Protein AF-A0A7V7E9S1-F1 (afdb_monomer_lite)

Foldseek 3Di:
DVVVVVVLVVVLVVLVVVLVVLVVVLVVLLVVLVVLVQVCSVVLVVLSVVLSVVSVVVSVCSVVVVDDCDPVVVVSVVCSVCCCVPPPSVVSVVRSVVVVVD

pLDDT: mean 83.27, std 10.42, range [48.62, 95.94]

Radius of gyration: 16.89 Å; chains: 1; bounding box: 40×20×51 Å

Secondary structure (DSSP, 8-state):
-HHHHHHHHHHHHHHHHHHHHHHHHHHHHHHHHHHHT-TTHHHHHHHHHHHHHHHHHHHHHHHTTS--S-HHHHHHHHHHHHHIIIIIIHHHHHHHHHHHH-

Sequence (102 aa):
AMMQGRGRDALGTILDTLARYTIEHFAREERIWERGGLPSLEAHRKLHADLAGKVGQFIADFRAGRASLSMEMMTFLREWLVDHVFKCDKASVRAITEKRAA

Structure (mmCIF, N/CA/C/O backbone):
data_AF-A0A7V7E9S1-F1
#
_entry.id   AF-A0A7V7E9S1-F1
#
loop_
_atom_site.group_PDB
_atom_site.id
_atom_site.type_symbol
_atom_site.label_atom_id
_atom_site.label_alt_id
_atom_site.label_comp_id
_atom_site.label_asym_id
_atom_site.label_entity_id
_atom_site.label_seq_id
_atom_site.pdbx_PDB_ins_code
_atom_site.Cartn_x
_atom_site.Cartn_y
_atom_site.Cartn_z
_atom_site.occupancy
_atom_site.B_iso_or_equiv
_atom_site.auth_seq_id
_atom_site.auth_comp_id
_atom_site.auth_asym_id
_atom_site.auth_atom_id
_atom_site.pdbx_PDB_model_num
ATOM 1 N N . ALA A 1 1 ? -19.062 7.295 27.204 1.00 50.19 1 ALA A N 1
ATOM 2 C CA . ALA A 1 1 ? -19.666 6.266 26.329 1.00 50.19 1 ALA A CA 1
ATOM 3 C C . ALA A 1 1 ? -20.055 6.818 24.946 1.00 50.19 1 ALA A C 1
ATOM 5 O O . ALA A 1 1 ? -19.452 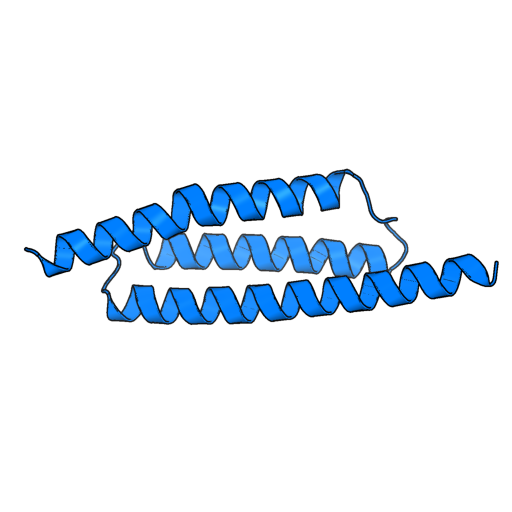6.394 23.974 1.00 50.19 1 ALA A O 1
ATOM 6 N N . MET A 1 2 ? -20.952 7.813 24.821 1.00 48.62 2 MET A N 1
ATOM 7 C CA . MET A 1 2 ? -21.407 8.339 23.508 1.00 48.62 2 MET A CA 1
ATOM 8 C C . MET A 1 2 ? -20.315 8.997 22.631 1.00 48.62 2 MET A C 1
ATOM 10 O O . MET A 1 2 ? -20.350 8.877 21.410 1.00 48.62 2 MET A O 1
ATOM 14 N N . MET A 1 3 ? -19.317 9.668 23.223 1.00 49.56 3 MET A N 1
ATOM 15 C CA . MET A 1 3 ? -18.242 10.330 22.457 1.00 49.56 3 MET A CA 1
ATOM 16 C C . MET A 1 3 ? -17.208 9.357 21.862 1.00 49.56 3 MET A C 1
ATOM 18 O O . MET A 1 3 ? -16.548 9.695 20.886 1.00 49.56 3 MET A O 1
ATOM 22 N N . GLN A 1 4 ? -17.079 8.147 22.419 1.00 56.59 4 GLN A N 1
ATOM 23 C CA . GLN A 1 4 ? -16.108 7.146 21.955 1.00 56.59 4 GLN A CA 1
ATOM 24 C C . GLN A 1 4 ? -16.574 6.415 20.685 1.00 56.59 4 GLN A C 1
ATOM 26 O O . GLN A 1 4 ? -15.738 6.047 19.865 1.00 56.59 4 GLN A O 1
ATOM 31 N N . GLY A 1 5 ? -17.890 6.257 20.481 1.00 61.31 5 GLY A N 1
ATOM 32 C CA . GLY A 1 5 ? -18.444 5.616 19.279 1.00 61.31 5 GLY A CA 1
ATOM 33 C C . GLY A 1 5 ? -18.152 6.405 18.000 1.00 61.31 5 GLY A C 1
ATOM 34 O O . GLY A 1 5 ? -17.596 5.861 17.054 1.00 61.31 5 GLY A O 1
ATOM 35 N N . ARG A 1 6 ? -18.382 7.727 18.024 1.00 69.94 6 ARG A N 1
ATOM 36 C CA . ARG A 1 6 ? -18.151 8.610 16.862 1.00 69.94 6 ARG A CA 1
ATOM 37 C C . ARG A 1 6 ? -16.696 8.622 16.388 1.00 69.94 6 ARG A C 1
ATOM 39 O O . ARG A 1 6 ? -16.442 8.684 15.190 1.00 69.94 6 ARG A O 1
ATOM 46 N N . GLY A 1 7 ? -15.743 8.562 17.322 1.00 73.81 7 GLY A N 1
ATOM 47 C CA . GLY A 1 7 ? -14.318 8.496 16.989 1.00 73.81 7 GLY A CA 1
ATOM 48 C C . GLY A 1 7 ? -13.939 7.178 16.311 1.00 73.81 7 GLY A C 1
ATOM 49 O O . GLY A 1 7 ? -13.172 7.177 15.352 1.00 73.81 7 GLY A O 1
ATOM 50 N N . ARG A 1 8 ? -14.518 6.060 16.764 1.00 78.25 8 ARG A N 1
ATOM 51 C CA . ARG A 1 8 ? -14.283 4.739 16.170 1.00 78.25 8 ARG A CA 1
ATOM 52 C C . ARG A 1 8 ? -14.870 4.631 14.760 1.00 78.25 8 ARG A C 1
ATOM 54 O O . ARG A 1 8 ? -14.193 4.111 13.877 1.00 78.25 8 ARG A O 1
ATOM 61 N N . ASP A 1 9 ? -16.066 5.170 14.542 1.00 81.69 9 ASP A N 1
ATOM 62 C CA . ASP A 1 9 ? -16.736 5.153 13.233 1.00 81.69 9 ASP A CA 1
ATOM 63 C C . ASP A 1 9 ? -15.985 6.002 12.193 1.00 81.69 9 ASP A C 1
ATOM 65 O O . ASP A 1 9 ? -15.756 5.568 11.059 1.00 81.69 9 ASP A O 1
ATOM 69 N N . ALA A 1 10 ? -15.524 7.193 12.596 1.00 84.19 10 ALA A N 1
ATOM 70 C CA . ALA A 1 10 ? -14.703 8.053 11.746 1.00 84.19 10 ALA A CA 1
ATOM 71 C C . ALA A 1 10 ? -13.379 7.374 11.360 1.00 84.19 10 ALA A C 1
ATOM 73 O O . ALA A 1 10 ? -12.989 7.387 10.192 1.00 84.19 10 ALA A O 1
ATOM 74 N N . LEU A 1 11 ? -12.713 6.724 12.320 1.00 80.88 11 LEU A N 1
ATOM 75 C CA . LEU A 1 11 ? -11.484 5.972 12.066 1.00 80.88 11 LEU A CA 1
ATOM 76 C C . LEU A 1 11 ? -11.712 4.781 11.130 1.00 80.88 11 LEU A C 1
ATOM 78 O O . LEU A 1 11 ? -10.916 4.579 10.216 1.00 80.88 11 LEU A O 1
ATOM 82 N N . GLY A 1 12 ? -12.805 4.033 11.302 1.00 83.75 12 GLY A N 1
ATOM 83 C CA . GLY A 1 12 ? -13.168 2.952 10.382 1.00 83.75 12 GLY A CA 1
ATOM 84 C C . GLY A 1 12 ? -13.323 3.449 8.943 1.00 83.75 12 GLY A C 1
ATOM 85 O O . GLY A 1 12 ? -12.754 2.869 8.024 1.00 83.75 12 GLY A O 1
ATOM 86 N N . THR A 1 13 ? -13.992 4.589 8.758 1.00 88.25 13 THR A N 1
ATOM 87 C CA . THR A 1 13 ? -14.177 5.211 7.435 1.00 88.25 13 THR A CA 1
ATOM 88 C C . THR A 1 13 ? -12.848 5.631 6.792 1.00 88.25 13 THR A C 1
ATOM 90 O O . THR A 1 13 ? -12.646 5.458 5.585 1.00 88.25 13 THR A O 1
ATOM 93 N N . ILE A 1 14 ? -11.919 6.173 7.587 1.00 87.00 14 ILE A N 1
ATOM 94 C CA . ILE A 1 14 ? -10.579 6.556 7.117 1.00 87.00 14 ILE A CA 1
ATOM 95 C C . ILE A 1 14 ? -9.794 5.319 6.675 1.00 87.00 14 ILE A C 1
ATOM 97 O O . ILE A 1 14 ? -9.194 5.328 5.602 1.00 87.00 14 ILE A O 1
ATOM 101 N N . LEU A 1 15 ? -9.826 4.250 7.473 1.00 85.50 15 LEU A N 1
ATOM 102 C CA . LEU A 1 15 ? -9.137 2.998 7.167 1.00 85.50 15 LEU A CA 1
ATOM 103 C C . LEU A 1 15 ? -9.676 2.333 5.894 1.00 85.50 15 LEU A C 1
ATOM 105 O O . LEU A 1 15 ? -8.892 1.872 5.067 1.00 85.50 15 LEU A O 1
ATOM 109 N N . ASP A 1 16 ? -10.992 2.349 5.688 1.00 87.25 16 ASP A N 1
ATOM 110 C CA . ASP A 1 16 ? -11.613 1.822 4.469 1.00 87.25 16 ASP A CA 1
ATOM 111 C C . ASP A 1 16 ? -11.202 2.624 3.232 1.00 87.25 16 ASP A C 1
ATOM 113 O O . ASP A 1 16 ? -10.895 2.066 2.175 1.00 87.25 16 ASP A O 1
ATOM 117 N N . THR A 1 17 ? -11.154 3.949 3.376 1.00 90.69 17 THR A N 1
ATOM 118 C CA . THR A 1 17 ? -10.704 4.843 2.306 1.00 90.69 17 THR A CA 1
ATOM 119 C C . THR A 1 17 ? -9.239 4.593 1.964 1.00 90.69 17 THR A C 1
ATOM 121 O O . THR A 1 17 ? -8.906 4.503 0.783 1.00 90.69 17 THR A O 1
ATOM 124 N N . LEU A 1 18 ? -8.387 4.435 2.980 1.00 87.12 18 LEU A N 1
ATOM 125 C CA . LEU A 1 18 ? -6.975 4.106 2.819 1.00 87.12 18 LEU A CA 1
ATOM 126 C C . LEU A 1 18 ? -6.798 2.776 2.079 1.00 87.12 18 LEU A C 1
ATOM 128 O O . LEU A 1 18 ? -6.096 2.738 1.076 1.00 87.12 18 LEU A O 1
ATOM 132 N N . ALA A 1 19 ? -7.471 1.709 2.520 1.00 87.81 19 ALA A N 1
ATOM 133 C CA . ALA A 1 19 ? -7.362 0.395 1.889 1.00 87.81 19 ALA A CA 1
ATOM 134 C C . ALA A 1 19 ? -7.787 0.420 0.417 1.00 87.81 19 ALA A C 1
ATOM 136 O O . ALA A 1 19 ? -7.064 -0.085 -0.443 1.00 87.81 19 ALA A O 1
ATOM 137 N N . ARG A 1 20 ? -8.928 1.053 0.113 1.00 91.50 20 ARG A N 1
ATOM 138 C CA . ARG A 1 20 ? -9.393 1.212 -1.269 1.00 91.50 20 ARG A CA 1
ATOM 139 C C . ARG A 1 20 ? -8.370 1.969 -2.114 1.00 91.50 20 ARG A C 1
ATOM 141 O O . ARG A 1 20 ? -8.011 1.501 -3.191 1.00 91.50 20 ARG A O 1
ATOM 148 N N . TYR A 1 21 ? -7.887 3.107 -1.618 1.00 90.69 21 TYR A N 1
ATOM 149 C CA . TYR A 1 21 ? -6.927 3.929 -2.350 1.00 90.69 21 TYR A CA 1
ATOM 150 C C . TYR A 1 21 ? -5.615 3.182 -2.617 1.00 90.69 21 TYR A C 1
ATOM 152 O O . TYR A 1 21 ? -5.112 3.224 -3.736 1.00 90.69 21 TYR A O 1
ATOM 160 N N . THR A 1 22 ? -5.093 2.450 -1.629 1.00 88.75 22 THR A N 1
ATOM 161 C CA . THR A 1 22 ? -3.877 1.640 -1.778 1.00 88.75 22 THR A CA 1
ATOM 162 C C . THR A 1 22 ? -4.034 0.573 -2.862 1.00 88.75 22 THR A C 1
ATOM 164 O O . THR A 1 22 ? -3.166 0.448 -3.722 1.00 88.75 22 THR A O 1
ATOM 167 N N . ILE A 1 23 ? -5.160 -0.148 -2.893 1.00 90.75 23 ILE A N 1
ATOM 168 C CA . ILE A 1 23 ? -5.426 -1.167 -3.925 1.00 90.75 23 ILE A CA 1
ATOM 169 C C . ILE A 1 23 ? -5.501 -0.5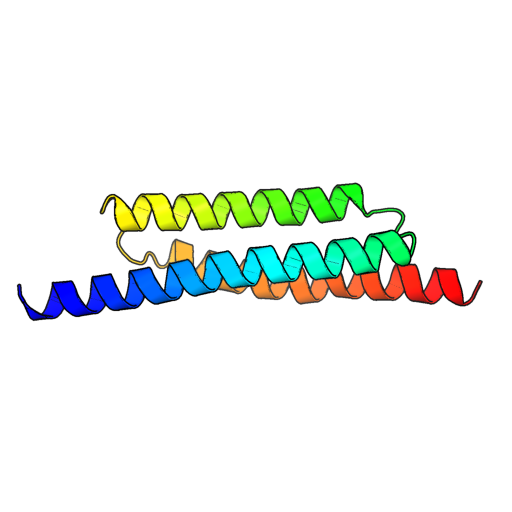31 -5.321 1.00 90.75 23 ILE A C 1
ATOM 171 O O . ILE A 1 23 ? -4.907 -1.033 -6.276 1.00 90.75 23 ILE A O 1
ATOM 175 N N . GLU A 1 24 ? -6.212 0.591 -5.454 1.00 93.75 24 GLU A N 1
ATOM 176 C CA . GLU A 1 24 ? -6.327 1.313 -6.726 1.00 93.75 24 GLU A CA 1
ATOM 177 C C . GLU A 1 24 ? -4.983 1.887 -7.200 1.00 93.75 24 GLU A C 1
ATOM 179 O O . GLU A 1 24 ? -4.709 1.929 -8.404 1.00 93.75 24 GLU A O 1
ATOM 184 N N . HIS A 1 25 ? -4.148 2.344 -6.268 1.00 92.50 25 HIS A N 1
ATOM 185 C CA . HIS A 1 25 ? -2.800 2.831 -6.532 1.00 92.50 25 HIS A CA 1
ATOM 186 C C . HIS A 1 25 ? -1.899 1.707 -7.059 1.00 92.50 25 HIS A C 1
ATOM 188 O O . HIS A 1 25 ? -1.40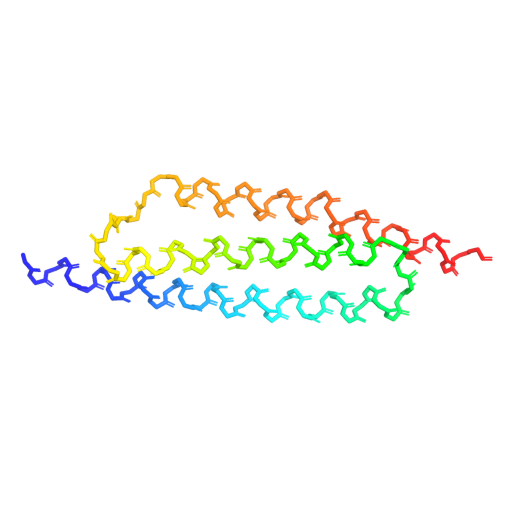3 1.828 -8.179 1.00 92.50 25 HIS A O 1
ATOM 194 N N . PHE A 1 26 ? -1.806 0.580 -6.348 1.00 93.50 26 PHE A N 1
ATOM 195 C CA . PHE A 1 26 ? -1.026 -0.588 -6.772 1.00 93.50 26 PHE A CA 1
ATOM 196 C C . PHE A 1 26 ? -1.430 -1.097 -8.154 1.00 93.50 26 PHE A C 1
ATOM 198 O O . PHE A 1 26 ? -0.589 -1.267 -9.035 1.00 93.50 26 PHE A O 1
ATOM 205 N N . ALA A 1 27 ? -2.735 -1.245 -8.398 1.00 94.69 27 ALA A N 1
ATOM 206 C CA . ALA A 1 27 ? -3.236 -1.698 -9.692 1.00 94.69 27 ALA A CA 1
ATOM 207 C C . ALA A 1 27 ? -2.868 -0.737 -10.838 1.00 94.69 27 ALA A C 1
ATOM 209 O O . ALA A 1 27 ? -2.702 -1.151 -11.987 1.00 94.69 27 ALA A O 1
ATOM 210 N N . ARG A 1 28 ? -2.764 0.567 -10.562 1.00 94.75 28 ARG A N 1
ATOM 211 C CA . ARG A 1 28 ? -2.333 1.560 -11.552 1.00 94.75 28 ARG A CA 1
ATOM 212 C C . ARG A 1 28 ? -0.854 1.404 -11.872 1.00 94.75 28 ARG A C 1
ATOM 214 O O . ARG A 1 28 ? -0.502 1.413 -13.051 1.00 94.75 28 ARG A O 1
ATOM 221 N N . GLU A 1 29 ? -0.022 1.269 -10.850 1.00 93.62 29 GLU A N 1
ATOM 222 C CA . GLU A 1 29 ? 1.423 1.132 -11.000 1.00 93.62 29 GLU A CA 1
ATOM 223 C C . GLU A 1 29 ? 1.806 -0.168 -11.688 1.00 93.62 29 GLU A C 1
ATOM 225 O O . GLU A 1 29 ? 2.535 -0.133 -12.672 1.00 93.62 29 GLU A O 1
ATOM 230 N N . GLU A 1 30 ? 1.215 -1.294 -11.297 1.00 94.50 30 GLU A N 1
ATOM 231 C CA . GLU A 1 30 ? 1.457 -2.583 -11.947 1.00 94.50 30 GLU A CA 1
ATOM 232 C C . GLU A 1 30 ? 1.151 -2.542 -13.444 1.00 94.50 30 GLU A C 1
ATOM 234 O O . GLU A 1 30 ? 1.926 -3.060 -14.244 1.00 94.50 30 GLU A O 1
ATOM 239 N N . ARG A 1 31 ? 0.075 -1.857 -13.855 1.00 95.94 31 ARG A N 1
ATOM 240 C CA . ARG A 1 31 ? -0.226 -1.640 -15.280 1.00 95.94 31 ARG A CA 1
ATOM 241 C C . ARG A 1 31 ? 0.825 -0.769 -15.972 1.00 95.94 31 ARG A C 1
ATOM 243 O O . ARG A 1 31 ? 1.069 -0.940 -17.165 1.00 95.94 31 ARG A O 1
ATOM 250 N N . ILE A 1 32 ? 1.402 0.211 -15.274 1.00 93.69 32 ILE A N 1
ATOM 251 C CA . ILE A 1 32 ? 2.492 1.046 -15.805 1.00 93.69 32 ILE A CA 1
ATOM 252 C C . ILE A 1 32 ? 3.763 0.201 -15.953 1.00 93.69 32 ILE A C 1
ATOM 254 O O . ILE A 1 32 ? 4.386 0.234 -17.014 1.00 93.69 32 ILE A O 1
ATOM 258 N N . TRP A 1 33 ? 4.109 -0.585 -14.935 1.00 93.19 33 TRP A N 1
ATOM 259 C CA . TRP A 1 33 ? 5.273 -1.468 -14.896 1.00 93.19 33 TRP A CA 1
ATOM 260 C C . TRP A 1 33 ? 5.206 -2.578 -15.943 1.00 93.19 33 TRP A C 1
ATOM 262 O O . TRP A 1 33 ? 6.190 -2.823 -16.639 1.00 93.19 33 TRP A O 1
ATOM 272 N N . GLU A 1 34 ? 4.036 -3.184 -16.124 1.00 94.31 34 GLU A N 1
ATOM 273 C CA . GLU A 1 34 ? 3.774 -4.194 -17.149 1.00 94.31 34 GLU A CA 1
ATOM 274 C C . GLU A 1 34 ? 3.954 -3.627 -18.558 1.00 94.31 34 GLU A C 1
ATOM 276 O O . GLU A 1 34 ? 4.737 -4.161 -19.342 1.00 94.31 34 GLU A O 1
ATOM 281 N N . ARG A 1 35 ? 3.335 -2.476 -18.862 1.00 93.25 35 ARG A N 1
ATOM 282 C CA . ARG A 1 35 ? 3.535 -1.791 -20.153 1.00 93.25 35 ARG A CA 1
ATOM 283 C C . ARG A 1 35 ? 4.969 -1.303 -20.359 1.00 93.25 35 ARG A C 1
ATOM 285 O O . ARG A 1 35 ? 5.415 -1.167 -21.494 1.00 93.25 35 ARG A O 1
ATOM 292 N N . GLY A 1 36 ? 5.676 -0.987 -19.278 1.00 91.00 36 GLY A N 1
ATOM 293 C CA . GLY A 1 36 ? 7.092 -0.629 -19.297 1.00 91.00 36 GLY A CA 1
ATOM 294 C C . GLY A 1 36 ? 8.030 -1.829 -19.450 1.00 91.00 36 GLY A C 1
ATOM 295 O O . GLY A 1 36 ? 9.217 -1.645 -19.712 1.00 91.00 36 GLY A O 1
ATOM 296 N N . GLY A 1 37 ? 7.516 -3.052 -19.299 1.00 91.12 37 GLY A N 1
ATOM 297 C CA . GLY A 1 37 ? 8.305 -4.275 -19.326 1.00 91.12 37 GLY A CA 1
ATOM 298 C C . GLY A 1 37 ? 9.332 -4.339 -18.195 1.00 91.12 37 GLY A C 1
ATOM 299 O O . GLY A 1 37 ? 10.484 -4.695 -18.463 1.00 91.12 37 GLY A O 1
ATOM 300 N N . LEU A 1 38 ? 8.935 -3.959 -16.975 1.00 91.00 38 LEU A N 1
ATOM 301 C CA . LEU A 1 38 ? 9.763 -4.057 -15.772 1.00 91.00 38 LEU A CA 1
ATOM 302 C C . LEU A 1 38 ? 10.197 -5.518 -15.539 1.00 91.00 38 LEU A C 1
ATOM 304 O O . LEU A 1 38 ? 9.334 -6.366 -15.316 1.00 91.00 38 LEU A O 1
ATOM 308 N N . PRO A 1 39 ? 11.505 -5.836 -15.525 1.00 89.31 39 PRO A N 1
ATOM 309 C CA . PRO A 1 39 ? 11.965 -7.212 -15.308 1.00 89.31 39 PRO A CA 1
ATOM 310 C C . PRO A 1 39 ? 11.568 -7.792 -13.943 1.00 89.31 39 PRO A C 1
ATOM 312 O O . PRO A 1 39 ? 11.326 -8.987 -13.819 1.00 89.31 39 PRO A O 1
ATOM 315 N N . SER A 1 40 ? 11.472 -6.943 -12.917 1.00 90.31 40 SER A N 1
ATOM 316 C CA . SER A 1 40 ? 11.127 -7.312 -11.540 1.00 90.31 40 SER A CA 1
ATOM 317 C C . SER A 1 40 ? 9.629 -7.197 -11.217 1.00 90.31 40 SER A C 1
ATOM 319 O O . SER A 1 40 ? 9.268 -7.124 -10.043 1.00 90.31 40 SER A O 1
ATOM 321 N N . LEU A 1 41 ? 8.747 -7.184 -12.227 1.00 91.81 41 LEU A N 1
ATOM 322 C CA . LEU A 1 41 ? 7.304 -6.971 -12.046 1.00 91.81 41 LEU A CA 1
ATOM 323 C C . LEU A 1 41 ? 6.661 -7.935 -11.041 1.00 91.81 41 LEU A C 1
ATOM 325 O O . LEU A 1 41 ? 5.909 -7.493 -10.180 1.00 91.81 41 LEU A O 1
ATOM 329 N N . GLU A 1 42 ? 6.971 -9.230 -11.109 1.00 93.75 42 GLU A N 1
ATOM 330 C CA . GLU A 1 42 ? 6.394 -10.217 -10.183 1.00 93.75 42 GLU A CA 1
ATOM 331 C C . GLU A 1 42 ? 6.843 -9.999 -8.734 1.00 93.75 42 GLU A C 1
ATOM 333 O O . GLU A 1 42 ? 6.038 -10.086 -7.807 1.00 93.75 42 GLU A O 1
ATOM 338 N N . ALA A 1 43 ? 8.108 -9.626 -8.522 1.00 90.69 43 ALA A N 1
ATOM 339 C CA . ALA A 1 43 ? 8.584 -9.261 -7.191 1.00 90.69 43 ALA A CA 1
ATOM 340 C C . ALA A 1 43 ? 7.860 -8.009 -6.665 1.00 90.69 43 ALA A C 1
ATOM 342 O O . ALA A 1 43 ? 7.505 -7.948 -5.490 1.00 90.69 43 ALA A O 1
ATOM 343 N N . HIS A 1 44 ? 7.591 -7.039 -7.543 1.00 91.12 44 HIS A N 1
ATOM 344 C CA . HIS A 1 44 ? 6.855 -5.823 -7.207 1.00 91.12 44 HIS A CA 1
ATOM 345 C C . HIS A 1 44 ? 5.384 -6.121 -6.850 1.00 91.12 44 HIS A C 1
ATOM 347 O O . HIS A 1 44 ? 4.907 -5.692 -5.801 1.00 91.12 44 HIS A O 1
ATOM 353 N N . ARG A 1 45 ? 4.689 -6.944 -7.651 1.00 93.69 45 ARG A N 1
ATOM 354 C CA . ARG A 1 45 ? 3.323 -7.431 -7.366 1.00 93.69 45 ARG A CA 1
ATOM 355 C C . ARG A 1 45 ? 3.240 -8.161 -6.030 1.00 93.69 45 ARG A C 1
ATOM 357 O O . ARG A 1 45 ? 2.294 -7.965 -5.270 1.00 93.69 45 ARG A O 1
ATOM 364 N N . LYS A 1 46 ? 4.245 -8.981 -5.711 1.00 93.00 46 LYS A N 1
ATOM 365 C CA . LYS A 1 46 ? 4.309 -9.663 -4.417 1.00 93.00 46 LYS A CA 1
ATOM 366 C C . LYS A 1 46 ? 4.408 -8.673 -3.254 1.00 93.00 46 LYS A C 1
ATOM 368 O O . LYS A 1 46 ? 3.692 -8.843 -2.270 1.00 93.00 46 LYS A O 1
ATOM 373 N N . LEU A 1 47 ? 5.244 -7.640 -3.372 1.00 89.81 47 LEU A N 1
ATOM 374 C CA . LEU A 1 47 ? 5.335 -6.589 -2.356 1.00 89.81 47 LEU A CA 1
ATOM 375 C C . LEU A 1 47 ? 3.974 -5.906 -2.158 1.00 89.81 47 LEU A C 1
ATOM 377 O O . LEU A 1 47 ? 3.506 -5.820 -1.027 1.00 89.81 47 LEU A O 1
ATOM 381 N N . HIS A 1 48 ? 3.292 -5.510 -3.236 1.00 92.88 48 HIS A N 1
ATOM 382 C CA . HIS A 1 48 ? 1.937 -4.953 -3.151 1.00 92.88 48 HIS A CA 1
ATOM 383 C C . HIS A 1 48 ? 0.948 -5.881 -2.443 1.00 92.88 48 HIS A C 1
ATOM 385 O O . HIS A 1 48 ? 0.219 -5.444 -1.550 1.00 92.88 48 HIS A O 1
ATOM 391 N N . ALA A 1 49 ? 0.931 -7.164 -2.809 1.00 92.12 49 ALA A N 1
ATOM 392 C CA . ALA A 1 49 ? 0.028 -8.145 -2.219 1.00 92.12 49 ALA A CA 1
ATOM 393 C C . ALA A 1 49 ? 0.277 -8.331 -0.713 1.00 92.12 49 ALA A C 1
ATOM 395 O O . ALA A 1 49 ? -0.674 -8.328 0.072 1.00 92.12 49 ALA A O 1
ATOM 396 N N . ASP A 1 50 ? 1.544 -8.430 -0.299 1.00 90.19 50 ASP A N 1
ATOM 397 C CA . ASP A 1 50 ? 1.927 -8.586 1.109 1.00 90.19 50 ASP A CA 1
ATOM 398 C C . ASP A 1 50 ? 1.484 -7.359 1.937 1.00 90.19 50 ASP A C 1
ATOM 400 O O . ASP A 1 50 ? 0.968 -7.484 3.054 1.00 90.19 50 ASP A O 1
ATOM 404 N N . LEU A 1 51 ? 1.606 -6.163 1.359 1.00 87.75 51 LEU A N 1
ATOM 405 C CA . LEU A 1 51 ? 1.239 -4.896 1.993 1.00 87.75 51 LEU A CA 1
ATOM 406 C C . LEU A 1 51 ? -0.278 -4.720 2.093 1.00 87.75 51 LEU A C 1
ATOM 408 O O . LEU A 1 51 ? -0.791 -4.400 3.168 1.00 87.75 51 LEU A O 1
ATOM 412 N N . ALA A 1 52 ? -1.010 -5.010 1.016 1.00 89.44 52 ALA A N 1
ATOM 413 C CA . ALA A 1 52 ? -2.470 -5.012 1.016 1.00 89.44 52 ALA A CA 1
ATOM 414 C C . ALA A 1 52 ? -3.034 -6.022 2.030 1.00 89.44 52 ALA A C 1
ATOM 416 O O . ALA A 1 52 ? -3.964 -5.700 2.774 1.00 89.44 52 ALA A O 1
ATOM 417 N N . GLY A 1 53 ? -2.433 -7.214 2.119 1.00 90.31 53 GLY A N 1
ATOM 418 C CA . GLY A 1 53 ? -2.799 -8.232 3.102 1.00 90.31 53 GLY A CA 1
ATOM 419 C C . GLY A 1 53 ? -2.609 -7.752 4.541 1.00 90.31 53 GLY A C 1
ATOM 420 O O . GLY A 1 53 ? -3.516 -7.884 5.366 1.00 90.31 53 GLY A O 1
ATOM 421 N N . LYS A 1 54 ? -1.467 -7.122 4.845 1.00 87.88 54 LYS A N 1
ATOM 422 C CA . LYS A 1 54 ? -1.187 -6.592 6.188 1.00 87.88 54 LYS A CA 1
ATOM 423 C C . LYS A 1 54 ? -2.136 -5.450 6.573 1.00 87.88 54 LYS A C 1
ATOM 425 O O . LYS A 1 54 ? -2.633 -5.439 7.699 1.00 87.88 54 LYS A O 1
ATOM 430 N N . VAL A 1 55 ? -2.447 -4.534 5.649 1.00 85.50 55 VAL A N 1
ATOM 431 C CA . VAL A 1 55 ? -3.464 -3.485 5.865 1.00 85.50 55 VAL A CA 1
ATOM 432 C C . VAL A 1 55 ? -4.839 -4.107 6.124 1.00 85.50 55 VAL A C 1
ATOM 434 O O . VAL A 1 55 ? -5.512 -3.725 7.081 1.00 85.50 55 VAL A O 1
ATOM 437 N N . GLY A 1 56 ? -5.236 -5.107 5.333 1.00 88.12 56 GLY A N 1
ATOM 438 C CA . GLY A 1 56 ? -6.491 -5.834 5.529 1.00 88.12 56 GLY A CA 1
ATOM 439 C C . GLY A 1 56 ? -6.596 -6.473 6.916 1.00 88.12 56 GLY A C 1
ATOM 440 O O . GLY A 1 56 ? -7.635 -6.356 7.570 1.00 88.12 56 GLY A O 1
ATOM 441 N N . GLN A 1 57 ? -5.505 -7.070 7.404 1.00 88.50 57 GLN A N 1
ATOM 442 C CA . GLN A 1 57 ? -5.445 -7.654 8.744 1.00 88.50 57 GLN A CA 1
ATOM 443 C C . GLN A 1 57 ? -5.652 -6.600 9.842 1.00 88.50 57 GLN A C 1
ATOM 445 O O . GLN A 1 57 ? -6.484 -6.797 10.729 1.00 88.50 57 GLN A O 1
ATOM 450 N N . PHE A 1 58 ? -4.972 -5.452 9.758 1.00 85.75 58 PHE A N 1
ATOM 451 C CA . PHE A 1 58 ? -5.148 -4.369 10.731 1.00 85.75 58 PHE A CA 1
ATOM 452 C C . PHE A 1 58 ? -6.589 -3.849 10.785 1.00 85.75 58 PHE A C 1
ATOM 454 O O . PHE A 1 58 ? -7.134 -3.627 11.868 1.00 85.75 58 PHE A O 1
ATOM 461 N N . ILE A 1 59 ? -7.235 -3.704 9.626 1.00 84.31 59 ILE A N 1
ATOM 462 C CA . ILE A 1 59 ? -8.635 -3.274 9.540 1.00 84.31 59 ILE A CA 1
ATOM 463 C C . ILE A 1 59 ? -9.564 -4.321 10.157 1.00 84.31 59 ILE A C 1
ATOM 465 O O . ILE A 1 59 ? -10.480 -3.969 10.906 1.00 84.31 59 ILE A O 1
ATOM 469 N N . ALA A 1 60 ? -9.325 -5.605 9.882 1.00 87.44 60 ALA A N 1
ATOM 470 C CA . ALA A 1 60 ? -10.101 -6.694 10.463 1.00 87.44 60 ALA A CA 1
ATOM 471 C C . ALA A 1 60 ? -9.988 -6.718 11.998 1.00 87.44 60 ALA A C 1
ATOM 473 O O . ALA A 1 60 ? -11.002 -6.851 12.686 1.00 87.44 60 ALA A O 1
ATOM 474 N N . ASP A 1 61 ? -8.785 -6.527 12.542 1.00 85.62 61 ASP A N 1
ATOM 475 C CA . ASP A 1 61 ? -8.546 -6.502 13.988 1.00 85.62 61 ASP A CA 1
ATOM 476 C C . ASP A 1 61 ? -9.154 -5.270 14.671 1.00 85.62 61 ASP A C 1
ATOM 478 O O . ASP A 1 61 ? -9.771 -5.397 15.737 1.00 85.62 61 ASP A O 1
ATOM 482 N N . PHE A 1 62 ? -9.078 -4.101 14.030 1.00 84.38 62 PHE A N 1
ATOM 483 C CA . PHE A 1 62 ? -9.740 -2.879 14.492 1.00 84.38 62 PHE A CA 1
ATOM 484 C C . PHE A 1 62 ? -11.270 -3.041 14.552 1.00 84.38 62 PHE A C 1
ATOM 486 O O . PHE A 1 62 ? -11.920 -2.710 15.554 1.00 84.38 62 PHE A O 1
ATOM 493 N N . ARG A 1 63 ? -11.868 -3.603 13.493 1.00 83.12 63 ARG A N 1
ATOM 494 C CA . ARG A 1 63 ? -13.317 -3.855 13.414 1.00 83.12 63 ARG A CA 1
ATOM 495 C C . ARG A 1 63 ? -13.772 -4.882 14.446 1.00 83.12 63 ARG A C 1
ATOM 497 O O . ARG A 1 63 ? -14.789 -4.673 15.101 1.00 83.12 63 ARG A O 1
ATOM 504 N N . ALA A 1 64 ? -12.980 -5.928 14.668 1.00 86.12 64 ALA A N 1
ATOM 505 C CA . ALA A 1 64 ? -13.247 -6.927 15.697 1.00 86.12 64 ALA A CA 1
ATOM 506 C C . ALA A 1 64 ? -13.077 -6.398 17.134 1.00 86.12 64 ALA A C 1
ATOM 508 O O . ALA A 1 64 ? -13.390 -7.109 18.085 1.00 86.12 64 ALA A O 1
ATOM 509 N N . GLY A 1 65 ? -12.567 -5.173 17.316 1.00 79.25 65 GLY A N 1
ATOM 510 C CA . GLY A 1 65 ? -12.264 -4.616 18.637 1.00 79.25 65 GLY A CA 1
ATOM 511 C C . GLY A 1 65 ? -11.100 -5.315 19.335 1.00 79.25 65 GLY A C 1
ATOM 512 O O . GLY A 1 65 ? -10.898 -5.105 20.527 1.00 79.25 65 GLY A O 1
ATOM 513 N N . ARG A 1 66 ? -10.340 -6.135 18.595 1.00 68.62 66 ARG A N 1
ATOM 514 C CA . ARG A 1 66 ? -9.147 -6.838 19.083 1.00 68.62 66 ARG A CA 1
ATOM 515 C C . ARG A 1 66 ? -7.949 -5.904 19.223 1.00 68.62 66 ARG A C 1
ATOM 517 O O . ARG A 1 66 ? -7.034 -6.206 19.978 1.00 68.62 66 ARG A O 1
ATOM 524 N N . ALA A 1 67 ? -7.975 -4.772 18.525 1.00 61.66 67 ALA A N 1
ATOM 525 C CA . ALA A 1 67 ? -6.970 -3.729 18.624 1.00 61.66 67 ALA A CA 1
ATOM 526 C C . ALA A 1 67 ? -7.638 -2.347 18.662 1.00 61.66 67 ALA A C 1
ATOM 528 O O . ALA A 1 67 ? -8.542 -2.053 17.875 1.00 61.66 67 ALA A O 1
ATOM 529 N N . SER A 1 68 ? -7.178 -1.478 19.566 1.00 67.25 68 SER A N 1
ATOM 530 C CA . SER A 1 68 ? -7.309 -0.031 19.373 1.00 67.25 68 SER A CA 1
ATOM 531 C C . SER A 1 68 ? -6.425 0.399 18.194 1.00 67.25 68 SER A C 1
ATOM 533 O O . SER A 1 68 ? -5.681 -0.416 17.648 1.00 67.25 68 SER A O 1
ATOM 535 N N . LEU A 1 69 ? -6.497 1.667 17.774 1.00 66.19 69 LEU A N 1
ATOM 536 C CA . LEU A 1 69 ? -5.519 2.215 16.831 1.00 66.19 69 LEU A CA 1
ATOM 537 C C . LEU A 1 69 ? -4.125 2.101 17.478 1.00 66.19 69 LEU A C 1
ATOM 539 O O . LEU A 1 69 ? -3.748 2.937 18.299 1.00 66.19 69 LEU A O 1
ATOM 543 N N . SER A 1 70 ? -3.410 1.009 17.210 1.00 70.56 70 SER A N 1
ATOM 544 C CA . SER A 1 70 ? -2.159 0.715 17.895 1.00 70.56 70 SER A CA 1
ATOM 545 C C . SER A 1 70 ? -1.054 1.583 17.307 1.00 70.56 70 SER A C 1
ATOM 547 O O . SER A 1 70 ? -1.047 1.894 16.112 1.00 70.56 70 SER A O 1
ATOM 549 N N . MET A 1 71 ? -0.093 1.974 18.147 1.00 75.62 71 MET A N 1
ATOM 550 C CA . MET A 1 71 ? 1.115 2.649 17.669 1.00 75.62 71 MET A CA 1
ATOM 551 C C . MET A 1 71 ? 1.807 1.808 16.584 1.00 75.62 71 MET A C 1
ATOM 553 O O . MET A 1 71 ? 2.308 2.358 15.615 1.00 75.62 71 MET A O 1
ATOM 557 N N . GLU A 1 72 ? 1.740 0.478 16.696 1.00 77.56 72 GLU A N 1
ATOM 558 C CA . GLU A 1 72 ? 2.232 -0.467 15.690 1.00 77.56 72 GLU A CA 1
ATOM 559 C C . GLU A 1 72 ? 1.588 -0.258 14.313 1.00 77.56 72 GLU A C 1
ATOM 561 O O . GLU A 1 72 ? 2.307 -0.167 13.324 1.00 77.56 72 GLU A O 1
ATOM 566 N N . MET A 1 73 ? 0.258 -0.122 14.229 1.00 80.81 73 MET A N 1
ATOM 567 C CA . MET A 1 73 ? -0.409 0.123 12.947 1.00 80.81 73 MET A CA 1
ATOM 568 C C . MET A 1 73 ? 0.027 1.465 12.342 1.00 80.81 73 MET A C 1
ATOM 570 O O . MET A 1 73 ? 0.295 1.545 11.146 1.00 80.81 73 MET A O 1
ATOM 574 N N . MET A 1 74 ? 0.131 2.519 13.158 1.00 81.00 74 MET A N 1
ATOM 575 C CA . MET A 1 74 ? 0.573 3.840 12.692 1.00 81.00 74 MET A CA 1
ATOM 576 C C . MET A 1 74 ? 2.030 3.835 12.219 1.00 81.00 74 MET A C 1
ATOM 578 O O . MET A 1 74 ? 2.348 4.457 11.203 1.00 81.00 74 MET A O 1
ATOM 582 N N . THR A 1 75 ? 2.906 3.135 12.939 1.00 86.31 75 THR A N 1
ATOM 583 C CA . THR A 1 75 ? 4.304 2.933 12.554 1.00 86.31 75 THR A CA 1
ATOM 584 C C . THR A 1 75 ? 4.387 2.148 11.254 1.00 86.31 75 THR A C 1
ATOM 586 O O . THR A 1 75 ? 5.014 2.628 10.315 1.00 86.31 75 THR A O 1
ATOM 589 N N . PHE A 1 76 ? 3.663 1.031 11.144 1.00 85.69 76 PHE A N 1
ATOM 590 C CA . PHE A 1 76 ? 3.624 0.228 9.927 1.00 85.69 76 PHE A CA 1
ATOM 591 C C . PHE A 1 76 ? 3.168 1.046 8.721 1.00 85.69 76 PHE A C 1
ATOM 593 O O . PHE A 1 76 ? 3.855 1.053 7.711 1.00 85.69 76 PHE A O 1
ATOM 600 N N . LEU A 1 77 ? 2.041 1.762 8.811 1.00 82.69 77 LEU A N 1
ATOM 601 C CA . LEU A 1 77 ? 1.522 2.546 7.685 1.00 82.69 77 LEU A CA 1
ATOM 602 C C . LEU A 1 77 ? 2.510 3.630 7.235 1.00 82.69 77 LEU A C 1
ATOM 604 O O . LEU A 1 77 ? 2.640 3.887 6.039 1.00 82.69 77 LEU A O 1
ATOM 608 N N . ARG A 1 78 ? 3.216 4.253 8.186 1.00 83.88 78 ARG A N 1
ATOM 609 C CA . ARG A 1 78 ? 4.243 5.259 7.901 1.00 83.88 78 ARG A CA 1
ATOM 610 C C . ARG A 1 78 ? 5.462 4.643 7.226 1.00 83.88 78 ARG A C 1
ATOM 612 O O . ARG A 1 78 ? 5.876 5.133 6.179 1.00 83.88 78 ARG A O 1
ATOM 619 N N . GLU A 1 79 ? 6.048 3.624 7.845 1.00 85.38 79 GLU A N 1
ATOM 620 C CA . GLU A 1 79 ? 7.244 2.945 7.340 1.00 85.38 79 GLU A CA 1
ATOM 621 C C . GLU A 1 79 ? 6.970 2.343 5.973 1.00 85.38 79 GLU A C 1
ATOM 623 O O . GLU A 1 79 ? 7.743 2.556 5.045 1.00 85.38 79 GLU A O 1
ATOM 628 N N . TRP A 1 80 ? 5.815 1.694 5.827 1.00 84.19 80 TRP A N 1
ATOM 629 C CA . TRP A 1 80 ? 5.357 1.143 4.569 1.00 84.19 80 TRP A CA 1
ATOM 630 C C . TRP A 1 80 ? 5.311 2.202 3.467 1.00 84.19 80 TRP A C 1
ATOM 632 O O . TRP A 1 80 ? 5.934 2.010 2.427 1.00 84.19 80 TRP A O 1
ATOM 642 N N . LEU A 1 81 ? 4.608 3.317 3.685 1.00 78.62 81 LEU A N 1
ATOM 643 C CA . LEU A 1 81 ? 4.455 4.346 2.658 1.00 78.62 81 LEU A CA 1
ATOM 644 C C . LEU A 1 81 ? 5.810 4.935 2.244 1.00 78.62 81 LEU A C 1
ATOM 646 O O . LEU A 1 81 ? 6.057 5.154 1.062 1.00 78.62 81 LEU A O 1
ATOM 650 N N . VAL A 1 82 ? 6.693 5.183 3.214 1.00 80.62 82 VAL A N 1
ATOM 651 C CA . VAL A 1 82 ? 8.026 5.731 2.942 1.00 80.62 82 VAL A CA 1
ATOM 652 C C . VAL A 1 82 ? 8.878 4.718 2.183 1.00 80.62 82 VAL A C 1
ATOM 654 O O . VAL A 1 82 ? 9.448 5.058 1.149 1.00 80.62 82 VAL A O 1
ATOM 657 N N . ASP A 1 83 ? 8.956 3.479 2.658 1.00 79.38 83 ASP A N 1
ATOM 658 C CA . ASP A 1 83 ? 9.826 2.469 2.063 1.00 79.38 83 ASP A CA 1
ATOM 659 C C . ASP A 1 83 ? 9.342 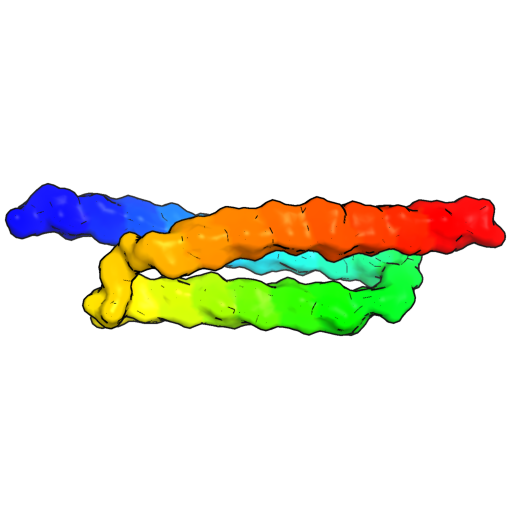2.023 0.686 1.00 79.38 83 ASP A C 1
ATOM 661 O O . ASP A 1 83 ? 10.157 1.882 -0.228 1.00 79.38 83 ASP A O 1
ATOM 665 N N . HIS A 1 84 ? 8.034 1.846 0.512 1.00 77.38 84 HIS A N 1
ATOM 666 C CA . HIS A 1 84 ? 7.446 1.441 -0.756 1.00 77.38 84 HIS A CA 1
ATOM 667 C C . HIS A 1 84 ? 7.698 2.494 -1.847 1.00 77.38 84 HIS A C 1
ATOM 669 O O . HIS A 1 84 ? 8.366 2.188 -2.840 1.00 77.38 84 HIS A O 1
ATOM 675 N N . VAL A 1 85 ? 7.330 3.755 -1.583 1.00 75.62 85 VAL A N 1
ATOM 676 C CA . VAL A 1 85 ? 7.468 4.857 -2.549 1.00 75.62 85 VAL A CA 1
ATOM 677 C C . VAL A 1 85 ? 8.932 5.172 -2.858 1.00 75.62 85 VAL A C 1
ATOM 679 O O . VAL A 1 85 ? 9.328 5.308 -4.019 1.00 75.62 85 VAL A O 1
ATOM 682 N N . PHE A 1 86 ? 9.780 5.299 -1.832 1.00 73.25 86 PHE A N 1
ATOM 683 C CA . PHE A 1 86 ? 11.157 5.746 -2.057 1.00 73.25 86 PHE A CA 1
ATOM 684 C C . PHE A 1 86 ? 12.076 4.658 -2.601 1.00 73.25 86 PHE A C 1
ATOM 686 O O . PHE A 1 86 ? 13.004 4.989 -3.348 1.00 73.25 86 PHE A O 1
ATOM 693 N N . LYS A 1 87 ? 11.869 3.391 -2.226 1.00 78.50 87 LYS A N 1
ATOM 694 C CA . LYS A 1 87 ? 12.778 2.305 -2.614 1.00 78.50 87 LYS A CA 1
ATOM 695 C C . LYS A 1 87 ? 12.244 1.520 -3.805 1.00 78.50 87 LYS A C 1
ATOM 697 O O . LYS A 1 87 ? 13.008 1.277 -4.736 1.00 78.50 87 LYS A O 1
ATOM 702 N N . CYS A 1 88 ? 10.971 1.128 -3.797 1.00 82.94 88 CYS A N 1
ATOM 703 C CA . CYS A 1 88 ? 10.432 0.213 -4.802 1.00 82.94 88 CYS A CA 1
ATOM 704 C C . CYS A 1 88 ? 10.031 0.943 -6.088 1.00 82.94 88 CYS A C 1
ATOM 706 O O . CYS A 1 88 ? 10.512 0.608 -7.178 1.00 82.94 88 CYS A O 1
ATOM 708 N N . ASP A 1 89 ? 9.219 1.990 -5.965 1.00 85.31 89 ASP A N 1
ATOM 709 C CA . ASP A 1 89 ? 8.615 2.644 -7.132 1.00 85.31 89 ASP A CA 1
ATOM 710 C C . ASP A 1 89 ? 9.666 3.444 -7.884 1.00 85.31 89 ASP A C 1
ATOM 712 O O . ASP A 1 89 ? 9.809 3.325 -9.101 1.00 85.31 89 ASP A O 1
ATOM 716 N N . LYS A 1 90 ? 10.517 4.170 -7.150 1.00 86.00 90 LYS A N 1
ATOM 717 C CA . LYS A 1 90 ? 11.644 4.903 -7.735 1.00 86.00 90 LYS A CA 1
ATOM 718 C C . LYS A 1 90 ? 12.613 3.987 -8.491 1.00 86.00 90 LYS A C 1
ATOM 720 O O . LYS A 1 90 ? 13.084 4.358 -9.569 1.00 86.00 90 LYS A O 1
ATOM 725 N N . ALA A 1 91 ? 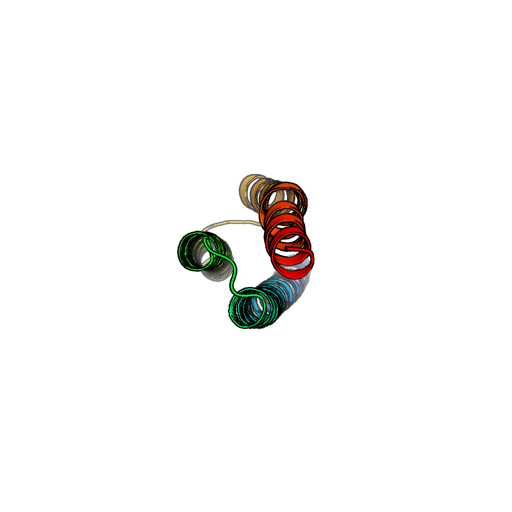12.908 2.799 -7.957 1.00 85.38 91 ALA A N 1
ATOM 726 C CA . ALA A 1 91 ? 13.741 1.817 -8.650 1.00 85.38 91 ALA A CA 1
ATOM 727 C C . ALA A 1 91 ? 13.053 1.290 -9.921 1.00 85.38 91 ALA A C 1
ATOM 729 O O . ALA A 1 91 ? 13.705 1.134 -10.954 1.00 85.38 91 ALA A O 1
ATOM 730 N N . SER A 1 92 ? 11.734 1.095 -9.868 1.00 86.94 92 SER A N 1
ATOM 731 C CA . SER A 1 92 ? 10.921 0.635 -10.999 1.00 86.94 92 SER A CA 1
ATOM 732 C C . SER A 1 92 ? 10.856 1.675 -12.126 1.00 86.94 92 SER A C 1
ATOM 734 O O . SER A 1 92 ? 11.076 1.331 -13.290 1.00 86.94 92 SER A O 1
ATOM 736 N N . VAL A 1 93 ? 10.680 2.963 -11.791 1.00 87.56 93 VAL A N 1
ATOM 737 C CA . VAL A 1 93 ? 10.779 4.082 -12.750 1.00 87.56 93 VAL A CA 1
ATOM 738 C C . VAL A 1 93 ? 12.133 4.074 -13.451 1.00 87.56 93 VAL A C 1
ATOM 740 O O . VAL A 1 93 ? 12.196 4.152 -14.681 1.00 87.56 93 VAL A O 1
ATOM 743 N N . ARG A 1 94 ? 13.222 3.980 -12.678 1.00 86.75 94 ARG A N 1
ATOM 744 C CA . ARG A 1 94 ? 14.587 3.995 -13.214 1.00 86.75 94 ARG A CA 1
ATOM 745 C C . ARG A 1 94 ? 14.809 2.843 -14.195 1.00 86.75 94 ARG A C 1
ATOM 747 O O . ARG A 1 94 ? 15.218 3.097 -15.324 1.00 86.75 94 ARG A O 1
ATOM 754 N N . ALA A 1 95 ? 14.459 1.619 -13.800 1.00 85.88 95 ALA A N 1
ATOM 755 C CA . ALA A 1 95 ? 14.650 0.423 -14.619 1.00 85.88 95 ALA A CA 1
ATOM 756 C C . ALA A 1 95 ? 13.914 0.496 -15.969 1.00 85.88 95 ALA A C 1
ATOM 758 O O . ALA A 1 95 ? 14.457 0.111 -17.003 1.00 85.88 95 ALA A O 1
ATOM 759 N N . ILE A 1 96 ? 12.685 1.019 -15.985 1.00 88.12 96 ILE A N 1
ATOM 760 C CA . ILE A 1 96 ? 11.896 1.144 -17.221 1.00 88.12 96 ILE A CA 1
ATOM 761 C C . ILE A 1 96 ? 12.395 2.299 -18.093 1.00 88.12 96 ILE A C 1
ATOM 763 O O . ILE A 1 96 ? 12.359 2.202 -19.319 1.00 88.12 96 ILE A O 1
ATOM 767 N N . THR A 1 97 ? 12.858 3.391 -17.483 1.00 83.69 97 THR A N 1
ATOM 768 C CA . THR A 1 97 ? 13.393 4.544 -18.222 1.00 83.69 97 THR A CA 1
ATOM 769 C C . THR A 1 97 ? 14.716 4.193 -18.899 1.00 83.69 97 THR A C 1
ATOM 771 O O . THR A 1 97 ? 14.876 4.474 -20.082 1.00 83.69 97 THR A O 1
ATOM 774 N N . GLU A 1 98 ? 15.628 3.520 -18.189 1.00 80.94 98 GLU A N 1
ATOM 775 C CA . GLU A 1 98 ? 16.900 3.039 -18.748 1.00 80.94 98 GLU A CA 1
ATOM 776 C C . GLU A 1 98 ? 16.661 2.051 -19.901 1.00 80.94 98 GLU A C 1
ATOM 778 O O . GLU A 1 98 ? 17.277 2.179 -20.954 1.00 80.94 98 GLU A O 1
ATOM 783 N N . LYS A 1 99 ? 15.690 1.138 -19.760 1.00 73.06 99 LYS A N 1
ATOM 784 C CA . LYS A 1 99 ? 15.309 0.197 -20.825 1.00 73.06 99 LYS A CA 1
ATOM 785 C C . LYS A 1 99 ? 14.728 0.874 -22.071 1.00 73.06 99 LYS A C 1
ATOM 787 O O . LYS A 1 99 ? 14.864 0.335 -23.156 1.00 73.06 99 LYS A O 1
ATOM 792 N N . ARG A 1 100 ? 14.045 2.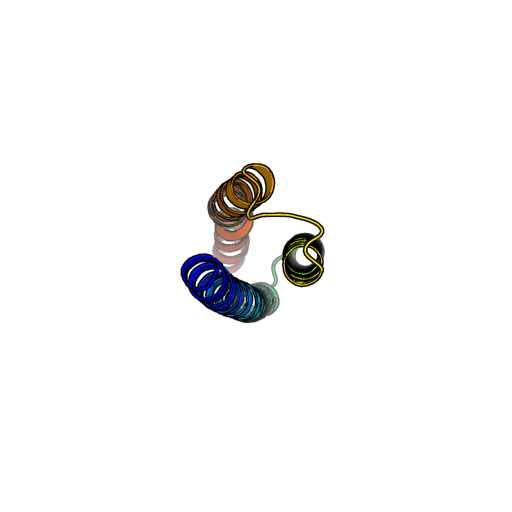014 -21.931 1.00 70.25 100 ARG A N 1
ATOM 793 C CA . ARG A 1 100 ? 13.498 2.772 -23.074 1.00 70.25 100 ARG A CA 1
ATOM 794 C C . ARG A 1 100 ? 14.550 3.600 -23.813 1.00 70.25 100 ARG A C 1
ATOM 796 O O . ARG A 1 100 ? 14.282 4.023 -24.931 1.00 70.25 100 ARG A O 1
ATOM 803 N N . ALA A 1 101 ? 15.676 3.893 -23.165 1.00 65.94 101 ALA A N 1
ATOM 804 C CA . ALA A 1 101 ? 16.780 4.653 -23.745 1.00 65.94 101 ALA A CA 1
ATOM 805 C C . ALA A 1 101 ? 17.828 3.763 -24.441 1.00 65.94 101 ALA A C 1
ATOM 807 O O . ALA A 1 101 ? 18.650 4.290 -25.191 1.00 65.94 101 ALA A O 1
ATOM 808 N N . ALA A 1 102 ? 17.802 2.454 -24.170 1.00 57.19 102 ALA A N 1
ATOM 809 C CA . ALA A 1 102 ? 18.613 1.422 -24.815 1.00 57.19 102 ALA A CA 1
ATOM 810 C C . ALA A 1 102 ? 17.881 0.812 -26.018 1.00 57.19 102 ALA A C 1
ATOM 812 O O . ALA A 1 102 ? 18.578 0.464 -26.996 1.00 57.19 102 ALA A O 1
#